Protein AF-A0A259RY71-F1 (afdb_monomer)

Foldseek 3Di:
DEPVLLCQQLDVVHVLPCVVVDVVCLLVSLLCLLQVCVVNPPDDCVSQLVQQVNCVVVVNFDVQQPASPDPPPPHSNRHDPSSSVSSVNSNVCNVVCVVPPVDDD

Secondary structure (DSSP, 8-state):
--HHHHHHHHSTTSTT-GGGT-GGGHHHHHHHHHHHHHHTT--TTHHHHHHHHHHHHHT---GGG--TT-SSS-S-TTS-HHHHHHHHHHHHHHHTTTT-TT---

Sequence (105 aa):
MSYGQWYDAVRNGGKWDYKQQGSQYQEFGNYNYGVTARAVGIPGNIPNRGAGWAQGQAGTSLPQWGNWWDWPSSTSFGDDPADQYWINEGIKDYEDGYYNPRVCK

Mean predicted aligned error: 5.04 Å

Structure (mmCIF, N/CA/C/O backbone):
data_AF-A0A259RY71-F1
#
_entry.id   AF-A0A259RY71-F1
#
loop_
_atom_site.group_PDB
_atom_site.id
_atom_site.type_symbol
_atom_site.label_atom_id
_atom_site.label_alt_id
_atom_site.label_comp_id
_atom_site.label_asym_id
_atom_site.label_entity_id
_atom_site.label_seq_id
_atom_site.pdbx_PDB_ins_code
_atom_site.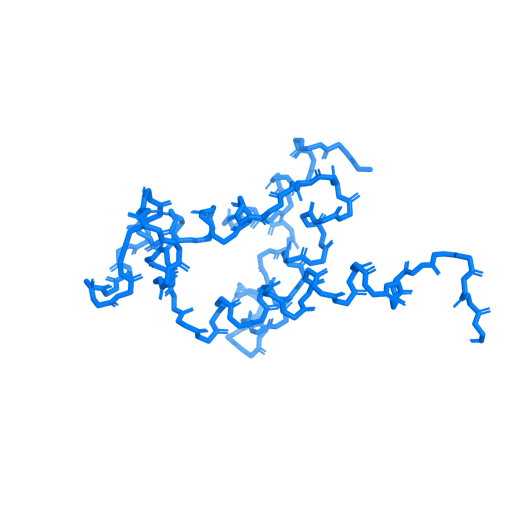Cartn_x
_atom_site.Cartn_y
_atom_site.Cartn_z
_atom_site.occupancy
_atom_site.B_iso_or_equiv
_atom_site.auth_seq_id
_atom_site.auth_comp_id
_atom_site.auth_asym_id
_atom_site.auth_atom_id
_atom_site.pdbx_PDB_model_num
ATOM 1 N N . MET A 1 1 ? -1.288 -4.787 -17.762 1.00 82.56 1 MET A N 1
ATOM 2 C CA . MET A 1 1 ? -2.253 -3.904 -17.072 1.00 82.56 1 MET A CA 1
ATOM 3 C C . MET A 1 1 ? -1.736 -2.479 -17.194 1.00 82.56 1 MET A C 1
ATOM 5 O O . MET A 1 1 ? -0.544 -2.297 -16.989 1.00 82.56 1 MET A O 1
ATOM 9 N N . SER A 1 2 ? -2.561 -1.508 -17.595 1.00 92.81 2 SER A N 1
ATOM 10 C CA . SER A 1 2 ? -2.176 -0.084 -17.589 1.00 92.81 2 SER A CA 1
ATOM 11 C C . SER A 1 2 ? -2.379 0.551 -16.205 1.00 92.81 2 SER A C 1
ATOM 13 O O . SER A 1 2 ? -3.105 -0.004 -15.381 1.00 92.81 2 SER A O 1
ATOM 15 N N . TYR A 1 3 ? -1.802 1.735 -15.967 1.00 91.31 3 TYR A N 1
ATOM 16 C CA . TYR A 1 3 ? -2.023 2.506 -14.732 1.00 91.31 3 TYR A CA 1
ATOM 17 C C . TYR A 1 3 ? -3.508 2.764 -14.440 1.00 91.31 3 TYR A C 1
ATOM 19 O O . TYR A 1 3 ? -3.944 2.575 -13.310 1.00 91.31 3 TYR A O 1
ATOM 27 N N . GLY A 1 4 ? -4.298 3.141 -15.453 1.00 93.25 4 GLY A N 1
ATOM 28 C CA . GLY A 1 4 ? -5.736 3.381 -15.283 1.00 93.25 4 GLY A CA 1
ATOM 29 C C . GLY A 1 4 ? -6.498 2.111 -14.897 1.00 93.25 4 GLY A C 1
ATOM 30 O O . GLY A 1 4 ? -7.251 2.111 -13.933 1.00 93.25 4 GLY A O 1
ATOM 31 N N . GLN A 1 5 ? -6.215 0.994 -15.577 1.00 93.81 5 GLN A N 1
ATOM 32 C CA . GLN A 1 5 ? -6.822 -0.305 -15.253 1.00 93.81 5 GLN A CA 1
ATOM 33 C C . GLN A 1 5 ? -6.442 -0.803 -13.856 1.00 93.81 5 GLN A C 1
ATOM 35 O O . GLN A 1 5 ? -7.233 -1.492 -13.214 1.00 93.81 5 GLN A O 1
ATOM 40 N N . TRP A 1 6 ? -5.221 -0.502 -13.414 1.00 95.62 6 TRP A N 1
ATOM 41 C CA . TRP A 1 6 ? -4.764 -0.811 -12.067 1.00 95.62 6 TRP A CA 1
ATOM 42 C C . TRP A 1 6 ? -5.488 0.043 -11.031 1.00 95.62 6 TRP A C 1
ATOM 44 O O . TRP A 1 6 ? -6.050 -0.510 -10.091 1.00 95.62 6 TRP A O 1
ATOM 54 N N . TYR A 1 7 ? -5.563 1.359 -11.244 1.00 94.19 7 TYR A N 1
ATOM 55 C CA . TYR A 1 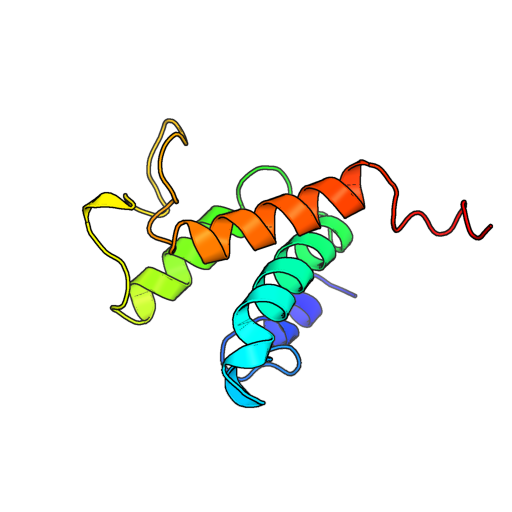7 ? -6.274 2.271 -10.351 1.00 94.19 7 TYR A CA 1
ATOM 56 C C . TYR A 1 7 ? -7.753 1.889 -10.202 1.00 94.19 7 TYR A C 1
ATOM 58 O O . TYR A 1 7 ? -8.251 1.769 -9.084 1.00 94.19 7 TYR A O 1
ATOM 66 N N . ASP A 1 8 ? -8.434 1.601 -11.315 1.00 95.75 8 ASP A N 1
ATOM 67 C CA . ASP A 1 8 ? -9.824 1.132 -11.310 1.00 95.75 8 ASP A CA 1
ATOM 68 C C . ASP A 1 8 ? -10.007 -0.189 -10.554 1.00 95.75 8 ASP A C 1
ATOM 70 O O . ASP A 1 8 ? -11.089 -0.462 -10.031 1.00 95.75 8 ASP A O 1
ATOM 74 N N . ALA A 1 9 ? -8.963 -1.018 -10.493 1.00 95.56 9 ALA A N 1
ATOM 75 C CA . ALA A 1 9 ? -8.996 -2.262 -9.747 1.00 95.56 9 ALA A CA 1
ATOM 76 C C . ALA A 1 9 ? -8.844 -2.043 -8.236 1.00 95.56 9 ALA A C 1
ATOM 78 O O . ALA A 1 9 ? -9.581 -2.676 -7.485 1.00 95.56 9 ALA A O 1
ATOM 79 N N . VAL A 1 10 ? -7.915 -1.181 -7.807 1.00 94.31 10 VAL A N 1
ATOM 80 C CA . VAL A 1 10 ? -7.521 -1.017 -6.391 1.00 94.31 10 VAL A CA 1
ATOM 81 C C . VAL A 1 10 ? -8.298 0.052 -5.624 1.00 94.31 10 VAL A C 1
ATOM 83 O O . VAL A 1 10 ? -8.260 0.058 -4.398 1.00 94.31 10 VAL A O 1
ATOM 86 N N . ARG A 1 11 ? -8.972 0.983 -6.310 1.00 91.81 11 ARG A N 1
ATOM 87 C CA . ARG A 1 11 ? -9.766 2.026 -5.643 1.00 91.81 11 ARG A CA 1
ATOM 88 C C . ARG A 1 11 ? -10.923 1.425 -4.838 1.00 91.81 11 ARG A C 1
ATOM 90 O O . ARG A 1 11 ? -11.371 0.319 -5.126 1.00 91.81 11 ARG A O 1
ATOM 97 N N . ASN A 1 12 ? -11.476 2.202 -3.905 1.00 89.38 12 ASN A N 1
ATOM 98 C CA . ASN A 1 12 ? -12.700 1.842 -3.179 1.00 89.38 12 ASN A CA 1
ATOM 99 C C . ASN A 1 12 ? -13.821 1.419 -4.155 1.00 89.38 12 ASN A C 1
ATOM 101 O O . ASN A 1 12 ? -14.075 2.103 -5.159 1.00 89.38 12 ASN A O 1
ATOM 105 N N . GLY A 1 13 ? -14.446 0.269 -3.888 1.00 88.75 13 GLY A N 1
ATOM 106 C CA . GLY A 1 13 ? -15.446 -0.368 -4.750 1.00 88.75 13 GLY A CA 1
ATOM 107 C C . GLY A 1 13 ? -14.898 -0.959 -6.056 1.00 88.75 13 GLY A C 1
ATOM 108 O O . GLY A 1 13 ? -15.674 -1.358 -6.925 1.00 88.75 13 GLY A O 1
ATOM 109 N N . GLY A 1 14 ? -13.578 -0.980 -6.237 1.00 93.12 14 GLY A N 1
ATOM 110 C CA . GLY A 1 14 ? -12.902 -1.657 -7.336 1.00 93.12 14 GLY A CA 1
ATOM 111 C C . GLY A 1 14 ? -12.911 -3.176 -7.158 1.00 93.12 14 GLY A C 1
ATOM 112 O O . GLY A 1 14 ? -13.194 -3.709 -6.087 1.00 93.12 14 GLY A O 1
ATOM 113 N N . LYS A 1 15 ? -12.568 -3.913 -8.219 1.00 94.94 15 LYS A N 1
ATOM 114 C CA . LYS A 1 15 ? -12.585 -5.390 -8.190 1.00 94.94 15 LYS A CA 1
ATOM 115 C C . LYS A 1 15 ? -11.590 -6.017 -7.200 1.00 94.94 15 LYS A C 1
ATOM 117 O O . LYS A 1 15 ? -11.706 -7.204 -6.912 1.00 94.94 15 LYS A O 1
ATOM 122 N N . TRP A 1 16 ? -10.596 -5.256 -6.740 1.00 94.06 16 TRP A N 1
ATOM 123 C CA . TRP A 1 16 ? -9.607 -5.658 -5.736 1.00 94.06 16 TRP A CA 1
ATOM 124 C C . TRP A 1 16 ? -9.812 -4.939 -4.397 1.00 94.06 16 TRP A C 1
ATOM 126 O O . TRP A 1 16 ? -8.916 -4.933 -3.558 1.00 94.06 16 TRP A O 1
ATOM 136 N N . ASP A 1 17 ? -10.995 -4.368 -4.167 1.00 92.00 17 ASP A N 1
ATOM 137 C CA . ASP A 1 17 ? -11.416 -3.934 -2.838 1.00 92.00 17 ASP A CA 1
ATOM 138 C C . ASP A 1 17 ? -11.843 -5.157 -2.006 1.00 92.00 17 ASP A C 1
ATOM 140 O O . ASP A 1 17 ? -13.022 -5.488 -1.858 1.00 92.00 17 ASP A O 1
ATOM 144 N N . TYR A 1 18 ? -10.852 -5.899 -1.510 1.00 92.06 18 TYR A N 1
ATOM 145 C CA . TYR A 1 18 ? -11.088 -7.144 -0.778 1.00 92.06 18 TYR A CA 1
ATOM 146 C C . TYR A 1 18 ? -11.758 -6.924 0.582 1.00 92.06 18 TYR A C 1
ATOM 148 O O . TYR A 1 18 ? -12.431 -7.831 1.070 1.00 92.06 18 TYR A O 1
ATOM 156 N N . LYS A 1 19 ? -11.652 -5.720 1.168 1.00 86.00 19 LYS A N 1
ATOM 157 C CA . LYS A 1 19 ? -12.324 -5.373 2.432 1.00 86.00 19 LYS A CA 1
ATOM 158 C C . LYS A 1 19 ? -13.854 -5.500 2.307 1.00 86.00 19 LYS A C 1
ATOM 160 O O . LYS A 1 19 ? -14.509 -5.844 3.286 1.00 86.00 19 LYS A O 1
ATOM 165 N N . GLN A 1 20 ? -14.415 -5.339 1.102 1.00 87.50 20 GLN A N 1
ATOM 166 C CA . GLN A 1 20 ? -15.846 -5.566 0.820 1.00 87.50 20 GLN A CA 1
ATOM 167 C C . GLN A 1 20 ? -16.260 -7.042 0.891 1.00 87.50 20 GLN A C 1
ATOM 169 O O . GLN A 1 20 ? -17.433 -7.351 1.082 1.00 87.50 20 GLN A O 1
ATOM 174 N N . GLN A 1 21 ? -15.314 -7.967 0.721 1.00 89.88 21 GLN A N 1
ATOM 175 C CA . GLN A 1 21 ? -15.562 -9.410 0.815 1.00 89.88 21 GLN A CA 1
ATOM 176 C C . GLN A 1 21 ? -15.490 -9.900 2.269 1.00 89.88 21 GLN A C 1
ATOM 178 O O . GLN A 1 21 ? -16.016 -10.963 2.596 1.00 89.88 21 GLN A O 1
ATOM 183 N N . GLY A 1 22 ? -14.847 -9.124 3.144 1.00 89.69 22 GLY A N 1
ATOM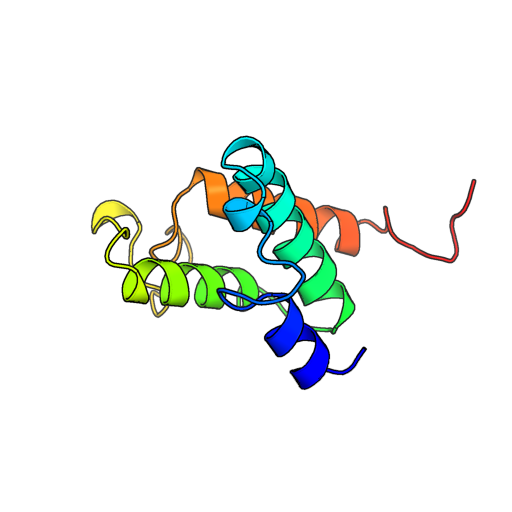 184 C CA . GLY A 1 22 ? -14.741 -9.380 4.573 1.00 89.69 22 GLY A CA 1
ATOM 185 C C . GLY A 1 22 ? -13.519 -8.697 5.185 1.00 89.69 22 GLY A C 1
ATOM 186 O O . GLY A 1 22 ? -12.475 -8.569 4.541 1.00 89.69 22 GLY A O 1
ATOM 187 N N . SER A 1 23 ? -13.630 -8.281 6.449 1.00 90.50 23 SER A N 1
ATOM 188 C CA . SER A 1 23 ? -12.541 -7.604 7.168 1.00 90.50 23 SER A CA 1
ATOM 189 C C . SER A 1 23 ? -11.289 -8.472 7.313 1.00 90.50 23 SER A C 1
ATOM 191 O O . SER A 1 23 ? -10.185 -7.942 7.366 1.00 90.50 23 SER A O 1
ATOM 193 N N . GLN A 1 24 ? -11.430 -9.801 7.278 1.00 93.31 24 GLN A N 1
ATOM 194 C CA . GLN A 1 24 ? -10.311 -10.745 7.286 1.00 93.31 24 GLN A CA 1
ATOM 195 C C . GLN A 1 24 ? -9.368 -10.607 6.078 1.00 93.31 24 GLN A C 1
ATOM 197 O O . GLN A 1 24 ? -8.257 -11.123 6.115 1.00 93.31 24 GLN A O 1
ATOM 202 N N . TYR A 1 25 ? -9.790 -9.927 5.006 1.00 94.25 25 TYR A N 1
ATOM 203 C CA . TYR A 1 25 ? -8.968 -9.705 3.814 1.00 94.25 25 TYR A CA 1
ATOM 204 C C . TYR A 1 25 ? -8.274 -8.341 3.789 1.00 94.25 25 TYR A C 1
ATOM 206 O O . TYR A 1 25 ? -7.662 -7.994 2.781 1.00 94.25 25 TYR A O 1
ATOM 214 N N . GLN A 1 26 ? -8.356 -7.560 4.869 1.00 93.25 26 GLN A N 1
ATOM 215 C CA . GLN A 1 26 ? -7.703 -6.255 4.971 1.00 93.25 26 GLN A CA 1
ATOM 216 C C . GLN A 1 26 ? -6.195 -6.348 4.718 1.00 93.25 26 GLN A C 1
ATOM 218 O O . GLN A 1 26 ? -5.684 -5.674 3.826 1.00 93.25 26 GLN A O 1
ATOM 223 N N . GLU A 1 27 ? -5.514 -7.238 5.437 1.00 95.69 27 GLU A N 1
ATOM 224 C CA . GLU A 1 27 ? -4.067 -7.449 5.325 1.00 95.69 27 GLU A CA 1
ATOM 225 C C . GLU A 1 27 ? -3.670 -7.873 3.908 1.00 95.69 27 GLU A C 1
ATOM 227 O O . GLU A 1 27 ? -2.806 -7.262 3.279 1.00 95.69 27 GLU A O 1
ATOM 232 N N . PHE A 1 28 ? -4.384 -8.859 3.357 1.00 96.06 28 PHE A N 1
ATOM 233 C CA . PHE A 1 28 ? -4.182 -9.319 1.987 1.00 96.06 28 PHE A CA 1
ATOM 234 C C . PHE A 1 28 ? -4.413 -8.207 0.954 1.00 96.06 28 PHE A C 1
ATOM 236 O O . PHE A 1 28 ? -3.664 -8.101 -0.014 1.00 96.06 28 PHE A O 1
ATOM 243 N N . GLY A 1 29 ? -5.432 -7.368 1.142 1.00 96.06 29 GLY A N 1
ATOM 244 C CA . GLY A 1 29 ? -5.723 -6.262 0.236 1.00 96.06 29 GLY A CA 1
ATOM 245 C C . GLY A 1 29 ? -4.609 -5.220 0.209 1.00 96.06 29 GLY A C 1
ATOM 246 O O . GLY A 1 29 ? -4.180 -4.819 -0.874 1.00 96.06 29 GLY A O 1
ATOM 247 N N . ASN A 1 30 ? -4.089 -4.856 1.382 1.00 96.88 30 ASN A N 1
ATOM 248 C CA . ASN A 1 30 ? -2.954 -3.944 1.523 1.00 96.88 30 ASN A CA 1
ATOM 249 C C . ASN A 1 30 ? -1.678 -4.531 0.904 1.00 96.88 30 ASN A C 1
ATOM 251 O O . ASN A 1 30 ? -0.999 -3.866 0.119 1.00 96.88 30 ASN A O 1
ATOM 255 N N . TYR A 1 31 ? -1.413 -5.812 1.159 1.00 97.00 31 TYR A N 1
ATOM 256 C CA . TYR A 1 31 ? -0.318 -6.546 0.533 1.00 97.00 31 TYR A CA 1
ATOM 257 C C . TYR A 1 31 ? -0.427 -6.560 -1.000 1.00 97.00 31 TYR A C 1
ATOM 259 O O . TYR A 1 31 ? 0.497 -6.152 -1.708 1.00 97.00 31 TYR A O 1
ATOM 267 N N . ASN A 1 32 ? -1.586 -6.954 -1.539 1.00 96.44 32 ASN A N 1
ATOM 268 C CA . ASN A 1 32 ? -1.836 -6.986 -2.979 1.00 96.44 32 ASN A CA 1
ATOM 269 C C . ASN A 1 32 ? -1.701 -5.593 -3.614 1.00 96.44 32 ASN A C 1
ATOM 271 O O . ASN A 1 32 ? -1.176 -5.467 -4.723 1.00 96.44 32 ASN A O 1
ATOM 275 N N . TYR A 1 33 ? -2.157 -4.541 -2.931 1.00 96.88 33 TYR A N 1
ATOM 276 C CA . TYR A 1 33 ? -1.967 -3.163 -3.379 1.00 96.88 33 TYR A CA 1
ATOM 277 C C . TYR A 1 33 ? -0.476 -2.824 -3.529 1.00 96.88 33 TYR A C 1
ATOM 279 O O . TYR A 1 33 ? -0.083 -2.338 -4.589 1.00 96.88 33 TYR A O 1
ATOM 287 N N . GLY A 1 34 ? 0.361 -3.170 -2.544 1.00 96.25 34 GLY A N 1
ATOM 288 C CA . GLY A 1 34 ? 1.817 -2.991 -2.607 1.00 96.25 34 GLY A CA 1
ATOM 289 C C . GLY A 1 34 ? 2.476 -3.733 -3.776 1.00 96.25 34 GLY A C 1
ATOM 290 O O . GLY A 1 34 ? 3.139 -3.107 -4.611 1.00 96.25 34 GLY A O 1
ATOM 291 N N . VAL A 1 35 ? 2.230 -5.045 -3.895 1.00 95.75 35 VAL A N 1
ATOM 292 C CA . VAL A 1 35 ? 2.781 -5.883 -4.983 1.00 95.75 35 VAL A CA 1
ATOM 293 C C . VAL A 1 35 ? 2.391 -5.320 -6.349 1.00 95.75 35 VAL A C 1
ATOM 295 O O . VAL A 1 35 ? 3.227 -5.126 -7.235 1.00 95.75 35 VAL A O 1
ATOM 298 N N . THR A 1 36 ? 1.099 -5.050 -6.544 1.00 96.06 36 THR A N 1
ATOM 299 C CA . THR A 1 36 ? 0.579 -4.651 -7.856 1.00 96.06 36 THR A CA 1
ATOM 300 C C . THR A 1 36 ? 0.963 -3.222 -8.225 1.00 96.06 36 THR A C 1
ATOM 302 O O . THR A 1 36 ? 1.217 -2.973 -9.403 1.00 96.06 36 THR A O 1
ATOM 305 N N . ALA A 1 37 ? 1.081 -2.309 -7.251 1.00 96.06 37 ALA A N 1
ATOM 306 C CA . ALA A 1 37 ? 1.615 -0.966 -7.469 1.00 96.06 37 ALA A CA 1
ATOM 307 C C . ALA A 1 37 ? 3.028 -1.032 -8.058 1.00 96.06 37 ALA A C 1
ATOM 309 O O . ALA A 1 37 ? 3.333 -0.368 -9.055 1.00 96.06 37 ALA A O 1
ATOM 310 N N . ARG A 1 38 ? 3.881 -1.888 -7.482 1.00 94.12 38 ARG A N 1
ATOM 311 C CA . ARG A 1 38 ? 5.243 -2.086 -7.974 1.00 94.12 38 ARG A CA 1
ATOM 312 C C . ARG A 1 38 ? 5.263 -2.779 -9.336 1.00 94.12 38 ARG A C 1
ATOM 314 O O . ARG A 1 38 ? 6.022 -2.361 -10.210 1.00 94.12 38 ARG A O 1
ATOM 321 N N . ALA A 1 39 ? 4.364 -3.739 -9.559 1.00 93.00 39 ALA A N 1
ATOM 322 C CA . ALA A 1 39 ? 4.199 -4.428 -10.839 1.00 93.00 39 ALA A CA 1
ATOM 323 C C . ALA A 1 39 ? 3.808 -3.505 -12.002 1.00 93.00 39 ALA A C 1
ATOM 325 O O . ALA A 1 39 ? 4.245 -3.727 -13.132 1.00 93.00 39 ALA A O 1
ATOM 326 N N . VAL A 1 40 ? 3.019 -2.455 -11.748 1.00 94.38 40 VAL A N 1
ATOM 327 C CA . VAL A 1 40 ? 2.705 -1.436 -12.767 1.00 94.38 40 VAL A CA 1
ATOM 328 C C . VAL A 1 40 ? 3.739 -0.309 -12.846 1.00 94.38 40 VAL A C 1
ATOM 330 O O . VAL A 1 40 ? 3.612 0.570 -13.694 1.00 94.38 40 VAL A O 1
ATOM 333 N N . GLY A 1 41 ? 4.792 -0.366 -12.025 1.00 93.62 41 GLY A N 1
ATOM 334 C CA . GLY A 1 41 ? 5.946 0.525 -12.100 1.00 93.62 41 GLY A CA 1
ATOM 335 C C . GLY A 1 41 ? 5.883 1.755 -11.196 1.00 93.62 41 GLY A C 1
ATOM 336 O O . GLY A 1 41 ? 6.687 2.665 -11.394 1.00 93.62 41 GLY A O 1
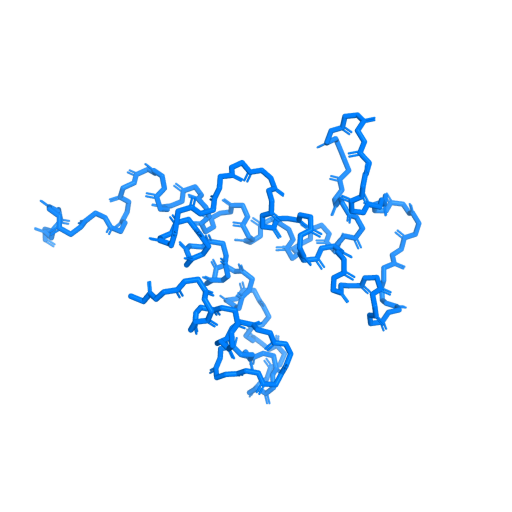ATOM 337 N N . ILE A 1 42 ? 4.984 1.801 -10.205 1.00 94.56 42 ILE A N 1
ATOM 338 C CA . ILE A 1 42 ? 4.929 2.911 -9.243 1.00 94.56 42 ILE A CA 1
ATOM 339 C C . ILE A 1 42 ? 6.196 2.885 -8.367 1.00 94.56 42 ILE A C 1
ATOM 341 O O . ILE A 1 42 ? 6.471 1.864 -7.730 1.00 94.56 42 ILE A O 1
ATOM 345 N N . PRO A 1 43 ? 6.988 3.972 -8.323 1.00 92.31 43 PRO A N 1
ATOM 346 C CA . PRO A 1 43 ? 8.237 4.003 -7.572 1.00 92.31 43 PRO A CA 1
ATOM 347 C C . PRO A 1 43 ? 8.067 4.458 -6.114 1.00 92.31 43 PRO A C 1
ATOM 349 O O . PRO A 1 43 ? 7.181 5.245 -5.775 1.00 92.31 43 PRO A O 1
ATOM 352 N N . GLY A 1 44 ? 9.022 4.046 -5.276 1.00 89.06 44 GLY A N 1
ATOM 353 C CA . GLY A 1 44 ? 9.252 4.606 -3.944 1.00 89.06 44 GLY A CA 1
ATOM 354 C C . GLY A 1 44 ? 8.049 4.504 -3.005 1.00 89.06 44 GLY A C 1
ATOM 355 O O . GLY A 1 44 ? 7.340 3.507 -2.981 1.00 89.06 44 GLY A O 1
ATOM 356 N N . ASN A 1 45 ? 7.821 5.564 -2.226 1.00 91.06 45 ASN A N 1
ATOM 357 C CA . ASN A 1 45 ? 6.747 5.646 -1.231 1.00 91.06 45 ASN A CA 1
ATOM 358 C C . ASN A 1 45 ? 5.402 6.142 -1.796 1.00 91.06 45 ASN A C 1
ATOM 360 O O . ASN A 1 45 ? 4.478 6.389 -1.024 1.00 91.06 45 ASN A O 1
ATOM 364 N N . ILE A 1 46 ? 5.266 6.291 -3.119 1.00 93.19 46 ILE A N 1
ATOM 365 C CA . ILE A 1 46 ? 4.011 6.730 -3.749 1.00 93.19 46 ILE A CA 1
ATOM 366 C C . ILE A 1 46 ? 2.823 5.818 -3.385 1.00 93.19 46 ILE A C 1
ATOM 368 O O . ILE A 1 46 ? 1.763 6.372 -3.087 1.00 93.19 46 ILE A O 1
ATOM 372 N N . PRO A 1 47 ? 2.952 4.472 -3.325 1.00 94.75 47 PRO A N 1
ATOM 373 C CA . PRO A 1 47 ? 1.841 3.615 -2.912 1.00 94.75 47 PRO A CA 1
ATOM 374 C C . PRO A 1 47 ? 1.364 3.948 -1.493 1.00 94.75 47 PRO A C 1
ATOM 376 O O . PRO A 1 47 ? 0.168 4.158 -1.293 1.00 94.75 47 PRO A O 1
ATOM 379 N N . ASN A 1 48 ? 2.300 4.106 -0.550 1.00 94.75 48 ASN A N 1
ATOM 380 C CA . ASN A 1 48 ? 2.013 4.450 0.846 1.00 94.75 48 ASN A CA 1
ATOM 381 C C . ASN A 1 48 ? 1.325 5.815 0.982 1.00 94.75 48 ASN A C 1
ATOM 383 O O . ASN A 1 48 ? 0.364 5.957 1.733 1.00 94.75 48 ASN A O 1
ATOM 387 N N . ARG A 1 49 ? 1.765 6.818 0.211 1.00 93.94 49 ARG A N 1
ATOM 388 C CA . ARG A 1 49 ? 1.098 8.130 0.169 1.00 93.94 49 ARG A CA 1
ATOM 389 C C . ARG A 1 49 ? -0.321 8.026 -0.394 1.00 93.94 49 ARG A C 1
ATOM 391 O O . ARG A 1 49 ? -1.224 8.681 0.112 1.00 93.94 49 ARG A O 1
ATOM 398 N N . GLY A 1 50 ? -0.532 7.192 -1.413 1.00 93.38 50 GLY A N 1
ATOM 399 C CA . GLY A 1 50 ? -1.864 6.926 -1.962 1.00 93.38 50 GLY A CA 1
ATOM 400 C C . GLY A 1 50 ? -2.811 6.292 -0.938 1.00 93.38 50 GLY A C 1
ATOM 401 O O . GLY A 1 50 ? -3.951 6.738 -0.813 1.00 93.38 50 GLY A O 1
ATOM 402 N N . ALA A 1 51 ? -2.324 5.310 -0.172 1.00 93.62 51 ALA A N 1
ATOM 403 C CA . ALA A 1 51 ? -3.088 4.669 0.899 1.00 93.62 51 ALA A CA 1
ATOM 404 C C . ALA A 1 51 ? -3.434 5.660 2.019 1.00 93.62 51 ALA A C 1
ATOM 406 O O . ALA A 1 51 ? -4.602 5.815 2.367 1.00 93.62 51 ALA A O 1
ATOM 407 N N . GLY A 1 52 ? -2.452 6.437 2.482 1.00 93.31 52 GLY A N 1
ATOM 408 C CA . GLY A 1 52 ? -2.672 7.480 3.481 1.00 93.31 52 GLY A CA 1
ATOM 409 C C . GLY A 1 52 ? -3.639 8.579 3.030 1.00 93.31 52 GLY A C 1
ATOM 410 O O . GLY A 1 52 ? -4.475 9.038 3.809 1.00 93.31 52 GLY A O 1
ATOM 411 N N . TRP A 1 53 ? -3.604 8.972 1.750 1.00 93.25 53 TRP A N 1
ATOM 412 C CA . TRP A 1 53 ? -4.602 9.886 1.187 1.00 93.25 53 TRP A CA 1
ATOM 413 C C . TRP A 1 53 ? -6.006 9.276 1.241 1.00 93.25 53 TRP A C 1
ATOM 415 O O . TRP A 1 53 ? -6.937 9.948 1.685 1.00 93.25 53 TRP A O 1
ATOM 425 N N . ALA A 1 54 ? -6.161 8.009 0.848 1.00 91.69 54 ALA A N 1
ATOM 426 C CA . ALA A 1 54 ? -7.444 7.311 0.885 1.00 91.69 54 ALA A CA 1
ATOM 427 C C . ALA A 1 54 ? -7.985 7.151 2.320 1.00 91.69 54 ALA A C 1
ATOM 429 O O . ALA A 1 54 ? -9.159 7.435 2.558 1.00 91.69 54 ALA A O 1
ATOM 430 N N . GLN A 1 55 ? -7.129 6.787 3.280 1.00 91.50 55 GLN A N 1
ATOM 431 C CA . GLN A 1 55 ? -7.447 6.720 4.713 1.00 91.50 55 GLN A CA 1
ATOM 432 C C . GLN A 1 55 ? -7.911 8.088 5.247 1.00 91.50 55 GLN A C 1
ATOM 434 O O . GLN A 1 55 ? -8.901 8.197 5.973 1.00 91.50 55 GLN A O 1
ATOM 439 N N . GLY A 1 56 ? -7.233 9.163 4.832 1.00 90.88 56 GLY A N 1
ATOM 440 C CA . GLY A 1 56 ? -7.628 10.535 5.141 1.00 90.88 56 GLY A CA 1
ATOM 441 C C . GLY A 1 56 ? -8.996 10.909 4.560 1.00 90.88 56 GLY A C 1
ATO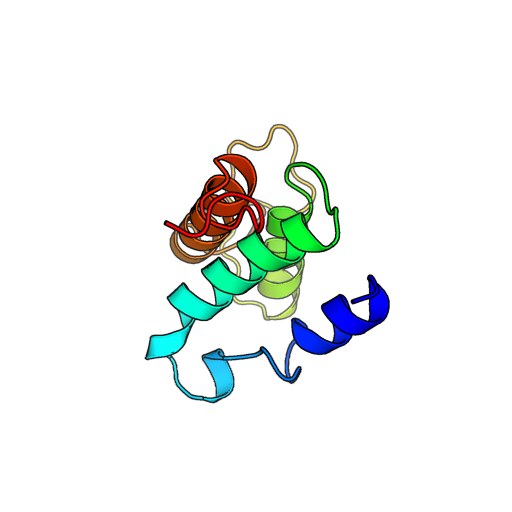M 442 O O . GLY A 1 56 ? -9.814 11.494 5.265 1.00 90.88 56 GLY A O 1
ATOM 443 N N . GLN A 1 57 ? -9.285 10.532 3.307 1.00 90.75 57 GLN A N 1
ATOM 444 C CA . GLN A 1 57 ? -10.607 10.743 2.694 1.00 90.75 57 GLN A CA 1
ATOM 445 C C . GLN A 1 57 ? -11.717 9.958 3.409 1.00 90.75 57 GLN A C 1
ATOM 447 O O . GLN A 1 57 ? -12.843 10.442 3.503 1.00 90.75 57 GLN A O 1
ATOM 452 N N . ALA A 1 58 ? -11.407 8.769 3.931 1.00 88.44 58 ALA A N 1
ATOM 453 C CA . ALA A 1 58 ? -12.339 7.960 4.713 1.00 88.44 58 ALA A CA 1
ATOM 454 C C . ALA A 1 58 ? -12.586 8.506 6.134 1.00 88.44 58 ALA A C 1
ATOM 456 O O . ALA A 1 58 ? -13.515 8.057 6.804 1.00 88.44 58 ALA A O 1
ATOM 457 N N . GLY A 1 59 ? -11.779 9.466 6.604 1.00 90.94 59 GLY A N 1
ATOM 458 C CA . GLY A 1 59 ? -11.897 10.039 7.947 1.00 90.94 59 GLY A CA 1
ATOM 459 C C . GLY A 1 59 ? -11.443 9.099 9.068 1.00 90.94 59 GLY A C 1
ATOM 460 O O . GLY A 1 59 ? -11.785 9.325 10.226 1.00 90.94 59 GLY A O 1
ATOM 461 N N . THR A 1 60 ? -10.688 8.048 8.738 1.00 90.00 60 THR A N 1
ATOM 462 C CA . THR A 1 60 ? -10.199 7.030 9.686 1.00 90.00 60 THR A CA 1
ATOM 463 C C . THR A 1 60 ? -8.737 7.227 10.081 1.00 90.00 60 THR A C 1
ATOM 465 O O . THR A 1 60 ? -8.212 6.474 10.896 1.00 90.00 60 THR A O 1
ATOM 468 N N . SER A 1 61 ? -8.070 8.237 9.519 1.00 90.19 61 SER A N 1
ATOM 469 C CA . SER A 1 61 ? -6.691 8.586 9.858 1.00 90.19 61 SER A CA 1
ATOM 470 C C . SER A 1 61 ? -6.579 9.199 11.259 1.00 90.19 61 SER A C 1
ATOM 472 O O . SER A 1 61 ? -7.397 10.035 11.649 1.00 90.19 61 SER A O 1
ATOM 474 N N . LEU A 1 62 ? -5.537 8.822 12.007 1.00 87.88 62 LEU A N 1
ATOM 475 C CA . LEU A 1 62 ? -5.197 9.430 13.293 1.00 87.88 62 LEU A CA 1
ATOM 476 C C . LEU A 1 62 ? -4.069 10.462 13.139 1.00 87.88 62 LEU A C 1
ATOM 478 O O . LEU A 1 62 ? -3.094 10.187 12.442 1.00 87.88 62 LEU A O 1
ATOM 482 N N . PRO A 1 63 ? -4.098 11.601 13.863 1.00 86.50 63 PRO A N 1
ATOM 483 C CA . PRO A 1 63 ? -3.051 12.625 13.762 1.00 86.50 63 PRO A CA 1
ATOM 484 C C . PRO A 1 63 ? -1.623 12.108 14.006 1.00 86.50 63 PRO A C 1
ATOM 486 O O . PRO A 1 63 ? -0.674 12.597 13.399 1.00 86.50 63 PRO A O 1
ATOM 489 N N . GLN A 1 64 ? -1.456 11.098 14.869 1.00 86.94 64 GLN A N 1
ATOM 490 C CA . GLN A 1 64 ? -0.152 10.485 15.165 1.00 86.94 64 GLN A CA 1
ATOM 491 C C . GLN A 1 64 ? 0.459 9.699 13.992 1.00 86.94 64 GLN A C 1
ATOM 493 O O . GLN A 1 64 ? 1.642 9.372 14.028 1.00 86.94 64 GLN A O 1
ATOM 498 N N . TRP A 1 65 ? -0.336 9.379 12.971 1.00 90.12 65 TRP A N 1
ATOM 499 C CA . TRP A 1 65 ? 0.094 8.668 11.766 1.00 90.12 65 TRP A CA 1
ATOM 500 C C . TRP A 1 65 ? 0.681 9.613 10.709 1.00 90.12 65 TRP A C 1
ATOM 502 O O . TRP A 1 65 ? 1.237 9.163 9.706 1.00 90.12 65 TRP A O 1
ATOM 512 N N . GLY A 1 66 ? 0.617 10.925 10.953 1.00 88.31 66 GLY A N 1
ATOM 513 C CA . GLY A 1 66 ? 1.075 11.957 10.030 1.00 88.31 66 GLY A CA 1
ATOM 514 C C . GLY A 1 66 ? 0.095 12.184 8.882 1.00 88.31 66 GLY A C 1
ATOM 515 O O . GLY A 1 66 ? -1.084 11.853 8.967 1.00 88.31 66 GLY A O 1
ATOM 516 N N . ASN A 1 67 ? 0.592 12.759 7.793 1.00 88.94 67 ASN A N 1
ATOM 517 C CA . ASN A 1 67 ? -0.173 13.051 6.588 1.00 88.94 67 ASN A CA 1
ATOM 518 C C . ASN A 1 67 ? 0.508 12.475 5.351 1.00 88.94 67 ASN A C 1
ATOM 520 O O . ASN A 1 67 ? 1.731 12.318 5.290 1.00 88.94 67 ASN A O 1
ATOM 524 N N . TRP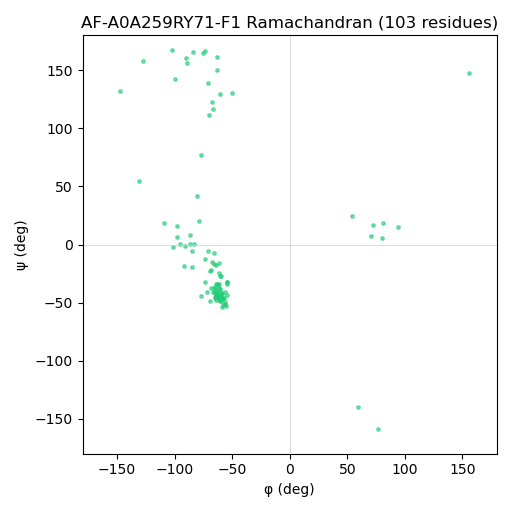 A 1 68 ? -0.274 12.265 4.296 1.00 88.81 68 TRP A N 1
ATOM 525 C CA . TRP A 1 68 ? 0.244 11.697 3.053 1.00 88.81 68 TRP A CA 1
ATOM 526 C C . TRP A 1 68 ? 1.247 12.601 2.327 1.00 88.81 68 TRP A C 1
ATOM 528 O O . TRP A 1 68 ? 2.001 12.116 1.483 1.00 88.81 68 TRP A O 1
ATOM 538 N N . TRP A 1 69 ? 1.299 13.894 2.658 1.00 87.00 69 TRP A N 1
ATOM 539 C CA . TRP A 1 69 ? 2.259 14.871 2.129 1.00 87.00 69 TRP A CA 1
ATOM 540 C C . TRP A 1 69 ? 3.494 15.081 3.021 1.00 87.00 69 TRP A C 1
ATOM 542 O O . TRP A 1 69 ? 4.371 15.854 2.643 1.00 87.00 69 TRP A O 1
ATOM 552 N N . ASP A 1 70 ? 3.617 14.398 4.165 1.00 84.69 70 ASP A N 1
ATOM 553 C CA . ASP A 1 70 ? 4.724 14.637 5.101 1.00 84.69 70 ASP A CA 1
ATOM 554 C C . ASP A 1 70 ? 6.109 14.304 4.499 1.00 84.69 70 ASP A C 1
ATOM 556 O O . ASP A 1 70 ? 6.266 13.425 3.631 1.00 84.69 70 ASP A O 1
ATOM 560 N N . TRP A 1 71 ? 7.126 15.035 4.976 1.00 73.88 71 TRP A N 1
ATOM 561 C CA . TRP A 1 71 ? 8.549 14.854 4.672 1.00 73.88 71 TRP A CA 1
ATOM 562 C C . TRP A 1 71 ? 9.425 15.242 5.885 1.00 73.88 71 TRP A C 1
ATOM 564 O O . TRP A 1 71 ? 9.239 16.345 6.403 1.00 73.88 71 TRP A O 1
ATOM 574 N N . PRO A 1 72 ? 10.419 14.426 6.308 1.00 65.62 72 PRO A N 1
ATOM 575 C CA . PRO A 1 72 ? 10.791 13.100 5.793 1.00 65.62 72 PRO A CA 1
ATOM 576 C C . PRO A 1 72 ? 9.819 11.979 6.219 1.00 65.62 72 PRO A C 1
ATOM 578 O O . PRO A 1 72 ? 9.001 12.148 7.116 1.00 65.62 72 PRO A O 1
ATOM 581 N N . SER A 1 73 ? 9.903 10.822 5.552 1.00 63.28 73 SER A N 1
ATOM 582 C CA . SER A 1 73 ? 8.923 9.721 5.606 1.00 63.28 73 SER A CA 1
ATOM 583 C C . SER A 1 73 ? 9.027 8.786 6.819 1.00 63.28 73 SER A C 1
ATOM 585 O O . SER A 1 73 ? 8.960 7.568 6.663 1.00 63.28 73 SER A O 1
ATOM 587 N N . SER A 1 74 ? 9.246 9.314 8.019 1.00 64.94 74 SER A N 1
ATOM 588 C CA . SER A 1 74 ? 9.271 8.488 9.238 1.00 64.94 74 SER A CA 1
ATOM 589 C C . SER A 1 74 ? 7.875 8.209 9.810 1.00 64.94 74 SER A C 1
ATOM 591 O O . SER A 1 74 ? 7.762 7.576 10.854 1.00 64.94 74 SER A O 1
ATOM 593 N N . THR A 1 75 ? 6.824 8.720 9.167 1.00 75.44 75 THR A N 1
ATOM 594 C CA . THR A 1 75 ? 5.422 8.550 9.562 1.00 75.44 75 THR A CA 1
ATOM 595 C C . THR A 1 75 ? 4.739 7.510 8.686 1.00 75.44 75 THR A C 1
ATOM 597 O O . THR A 1 75 ? 5.241 7.171 7.612 1.00 75.44 75 THR A O 1
ATOM 600 N N . SER A 1 76 ? 3.552 7.061 9.098 1.00 83.44 76 SER A N 1
ATOM 601 C CA . SER A 1 76 ? 2.730 6.183 8.273 1.00 83.44 76 SER A CA 1
ATOM 602 C C . SER A 1 76 ? 1.954 6.902 7.170 1.00 83.44 76 SER A C 1
ATOM 604 O O . SER A 1 76 ? 1.022 6.341 6.609 1.00 83.44 76 SER A O 1
ATOM 606 N N . PHE A 1 77 ? 2.364 8.113 6.777 1.00 89.38 77 PHE A N 1
ATOM 607 C CA . PHE A 1 77 ? 1.709 8.912 5.733 1.00 89.38 77 PHE A CA 1
ATOM 608 C C . PHE A 1 77 ? 0.207 9.138 5.978 1.00 89.38 77 PHE A C 1
ATOM 610 O O . PHE A 1 77 ? -0.541 9.387 5.037 1.00 89.38 77 PHE A O 1
ATOM 617 N N . GLY A 1 78 ? -0.243 9.068 7.230 1.00 89.19 78 GLY A N 1
ATOM 618 C CA . GLY A 1 78 ? -1.657 9.132 7.594 1.00 8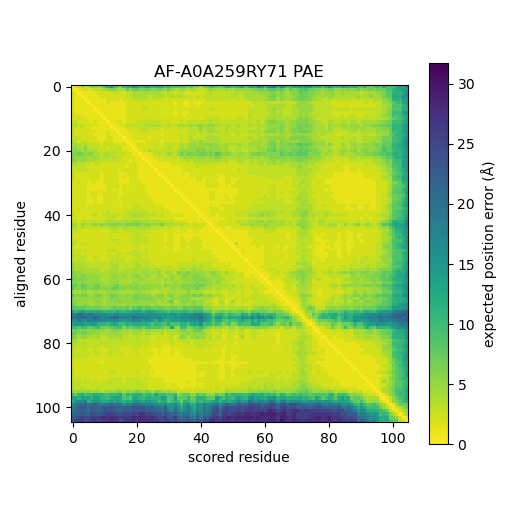9.19 78 GLY A CA 1
ATOM 619 C C . GLY A 1 78 ? -2.424 7.818 7.425 1.00 89.19 78 GLY A C 1
ATOM 620 O O . GLY A 1 78 ? -3.635 7.818 7.633 1.00 89.19 78 GLY A O 1
ATOM 621 N N . ASP A 1 79 ? -1.760 6.717 7.078 1.00 90.75 79 ASP A N 1
ATOM 622 C CA . ASP A 1 79 ? -2.343 5.374 7.037 1.00 90.75 79 ASP A CA 1
ATOM 623 C C . ASP A 1 79 ? -2.196 4.644 8.384 1.00 90.75 79 ASP A C 1
ATOM 625 O O . ASP A 1 79 ? -1.345 5.005 9.206 1.00 90.75 79 ASP A O 1
ATOM 629 N N . ASP A 1 80 ? -3.006 3.607 8.610 1.00 92.31 80 ASP A N 1
ATOM 630 C CA . ASP A 1 80 ? -2.812 2.708 9.753 1.00 92.31 80 ASP A CA 1
ATOM 631 C C . ASP A 1 80 ? -1.422 2.035 9.644 1.00 92.31 80 ASP A C 1
ATOM 633 O O . ASP A 1 80 ? -1.085 1.499 8.585 1.00 92.31 80 ASP A O 1
ATOM 637 N N . PRO A 1 81 ? -0.580 2.046 10.698 1.00 93.00 81 PRO A N 1
ATOM 638 C CA . PRO A 1 81 ? 0.733 1.404 10.670 1.00 93.00 81 PRO A CA 1
ATOM 639 C C . PRO A 1 81 ? 0.712 -0.079 10.271 1.00 93.00 81 PRO A C 1
ATOM 641 O O . PRO A 1 81 ? 1.664 -0.544 9.644 1.00 93.00 81 PRO A O 1
ATOM 644 N N . ALA A 1 82 ? -0.346 -0.821 10.613 1.00 93.56 82 ALA A N 1
ATOM 645 C CA . ALA A 1 82 ? -0.507 -2.213 10.202 1.00 93.56 82 ALA A CA 1
ATOM 646 C C . ALA A 1 82 ? -0.833 -2.328 8.705 1.00 93.56 82 ALA A C 1
ATOM 648 O O . ALA A 1 82 ? -0.259 -3.172 8.015 1.00 93.56 82 ALA A O 1
ATOM 649 N N . ASP A 1 83 ? -1.694 -1.450 8.183 1.00 93.81 83 ASP A N 1
ATOM 650 C CA . ASP A 1 83 ? -2.012 -1.403 6.751 1.00 93.81 83 ASP A CA 1
ATOM 651 C C . ASP A 1 83 ? -0.749 -1.083 5.944 1.00 93.81 83 ASP A C 1
ATOM 653 O O . ASP A 1 83 ? -0.395 -1.807 5.009 1.00 93.81 83 ASP A O 1
ATOM 657 N N . GLN A 1 84 ? 0.01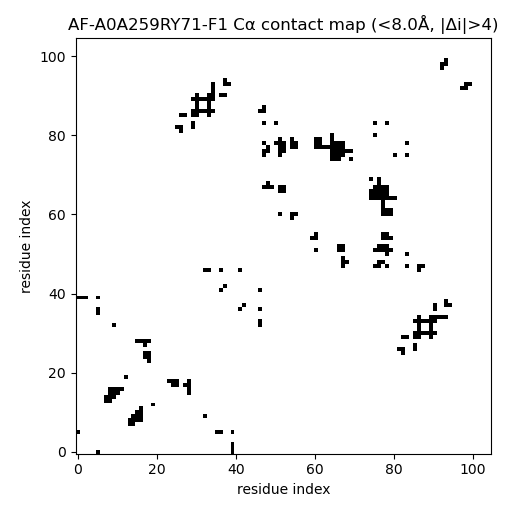7 -0.091 6.392 1.00 93.38 84 GLN A N 1
ATOM 658 C CA . GLN A 1 84 ? 1.275 0.277 5.764 1.00 93.38 84 GLN A CA 1
ATOM 659 C C . GLN A 1 84 ? 2.349 -0.815 5.840 1.00 93.38 84 GLN A C 1
ATOM 661 O O . GLN A 1 84 ? 3.121 -0.977 4.891 1.00 93.38 84 GLN A O 1
ATOM 666 N N . TYR A 1 85 ? 2.422 -1.563 6.943 1.00 95.56 85 TYR A N 1
ATOM 667 C CA . TYR A 1 85 ? 3.327 -2.706 7.053 1.00 95.56 85 TYR A CA 1
ATOM 668 C C . TYR A 1 85 ? 3.075 -3.710 5.921 1.00 95.56 85 TYR A C 1
ATOM 670 O O . TYR A 1 85 ? 4.003 -4.057 5.192 1.00 95.56 85 TYR A O 1
ATOM 678 N N . TRP A 1 86 ? 1.815 -4.090 5.697 1.00 96.69 86 TRP A N 1
ATOM 679 C CA . TRP A 1 86 ? 1.454 -5.032 4.637 1.00 96.69 86 TRP A CA 1
ATOM 680 C C . TRP A 1 86 ? 1.718 -4.490 3.229 1.00 96.69 86 TRP A C 1
ATOM 682 O O . TRP A 1 86 ? 2.188 -5.239 2.372 1.00 96.69 86 TRP A O 1
ATOM 692 N N . ILE A 1 87 ? 1.491 -3.192 2.985 1.00 96.31 87 ILE A N 1
ATOM 693 C CA . ILE A 1 87 ? 1.860 -2.555 1.707 1.00 96.31 87 ILE A CA 1
ATOM 694 C C . ILE A 1 87 ? 3.370 -2.673 1.468 1.00 96.31 87 ILE A C 1
ATOM 696 O O . ILE A 1 87 ? 3.794 -3.028 0.365 1.00 96.31 87 ILE A O 1
ATOM 700 N N . ASN A 1 88 ? 4.183 -2.401 2.492 1.00 95.12 88 ASN A N 1
ATOM 701 C CA . ASN A 1 88 ? 5.638 -2.481 2.392 1.00 95.12 88 ASN A CA 1
ATOM 702 C C . ASN A 1 88 ? 6.131 -3.916 2.167 1.00 95.12 88 ASN A C 1
ATOM 704 O O . ASN A 1 88 ? 7.013 -4.104 1.332 1.00 95.12 88 ASN A O 1
ATOM 708 N N . GLU A 1 89 ? 5.554 -4.919 2.839 1.00 95.56 89 GLU A N 1
ATOM 709 C CA . GLU A 1 89 ? 5.880 -6.331 2.579 1.00 95.56 89 GLU A CA 1
ATOM 710 C C . GLU A 1 89 ? 5.566 -6.711 1.123 1.00 95.56 89 GLU A C 1
ATOM 712 O O . GLU A 1 89 ? 6.398 -7.309 0.449 1.00 95.56 89 GLU A O 1
ATOM 717 N N . GLY A 1 90 ? 4.428 -6.268 0.577 1.00 95.12 90 GLY A N 1
ATOM 718 C CA . GLY A 1 90 ? 4.092 -6.511 -0.829 1.00 95.12 90 GLY A CA 1
ATOM 719 C C . GLY A 1 90 ? 5.050 -5.844 -1.823 1.00 95.12 90 GLY A C 1
ATOM 720 O O . GLY A 1 90 ? 5.438 -6.444 -2.828 1.00 95.12 90 GLY A O 1
ATOM 721 N N . ILE A 1 91 ? 5.463 -4.602 -1.554 1.00 94.94 91 ILE A N 1
ATOM 722 C CA . ILE A 1 91 ? 6.479 -3.914 -2.367 1.00 94.94 91 ILE A CA 1
ATOM 723 C C . ILE A 1 91 ? 7.802 -4.682 -2.314 1.00 94.94 91 ILE A C 1
ATOM 725 O O . ILE A 1 91 ? 8.400 -4.937 -3.360 1.00 94.94 91 ILE A O 1
ATOM 729 N N . LYS A 1 92 ? 8.233 -5.060 -1.109 1.00 94.00 92 LYS A N 1
ATOM 730 C CA . LYS A 1 92 ? 9.482 -5.776 -0.869 1.00 94.00 92 LYS A CA 1
ATOM 731 C C . LYS A 1 92 ? 9.504 -7.122 -1.587 1.00 94.00 92 LYS A C 1
ATOM 733 O O . LYS A 1 92 ? 10.447 -7.380 -2.323 1.00 94.00 92 LYS A O 1
ATOM 738 N N . ASP A 1 93 ? 8.455 -7.930 -1.475 1.00 93.44 93 ASP A N 1
ATOM 739 C CA . ASP A 1 93 ? 8.398 -9.238 -2.138 1.00 93.44 93 ASP A CA 1
ATOM 740 C C . ASP A 1 93 ? 8.446 -9.116 -3.669 1.00 93.44 93 ASP A C 1
ATOM 742 O O . ASP A 1 93 ? 9.062 -9.938 -4.359 1.00 93.44 93 ASP A O 1
ATOM 746 N N . TYR A 1 94 ? 7.846 -8.064 -4.235 1.00 91.62 94 TYR A N 1
ATOM 747 C CA . TYR A 1 94 ? 8.005 -7.778 -5.658 1.00 91.62 94 TYR A CA 1
ATOM 748 C C . TYR A 1 94 ? 9.456 -7.411 -6.015 1.00 91.62 94 TYR A C 1
ATOM 750 O O . TYR A 1 94 ? 9.987 -7.912 -7.009 1.00 91.62 94 TYR A O 1
ATOM 758 N N . GLU A 1 95 ? 10.096 -6.543 -5.229 1.00 89.94 95 GLU A N 1
ATOM 759 C CA . GLU A 1 95 ? 11.475 -6.085 -5.452 1.00 89.94 95 GLU A CA 1
ATOM 760 C C . GLU A 1 95 ? 12.517 -7.197 -5.276 1.00 89.94 95 GLU A C 1
ATOM 762 O O . GLU A 1 95 ? 13.419 -7.319 -6.108 1.00 89.94 95 GLU A O 1
ATOM 767 N N . ASP A 1 96 ? 12.350 -8.044 -4.261 1.00 90.38 96 ASP A N 1
ATOM 768 C CA . ASP A 1 96 ? 13.211 -9.194 -3.956 1.00 90.38 96 ASP A CA 1
ATOM 769 C C . ASP A 1 96 ? 13.042 -10.334 -4.979 1.00 90.38 96 ASP A C 1
ATOM 771 O O . ASP A 1 96 ? 13.789 -11.316 -4.984 1.00 90.38 96 ASP A O 1
ATOM 775 N N . GLY A 1 97 ? 12.086 -10.199 -5.903 1.00 80.88 97 GLY A N 1
ATOM 776 C CA . GLY A 1 97 ? 11.889 -11.124 -7.008 1.00 80.88 97 GLY A CA 1
ATOM 777 C C . GLY A 1 97 ? 11.112 -12.383 -6.63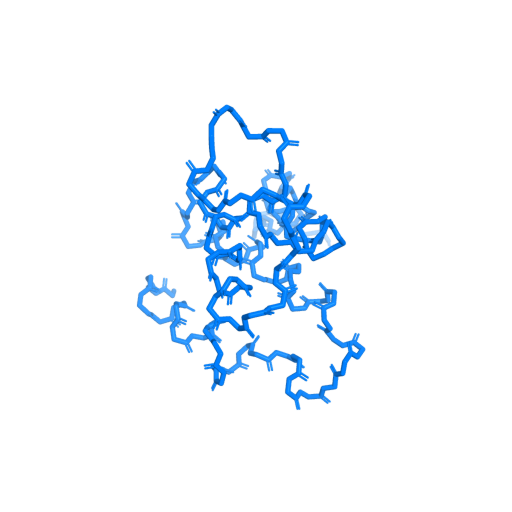5 1.00 80.88 97 GLY A C 1
ATOM 778 O O . GLY A 1 97 ? 11.132 -13.335 -7.416 1.00 80.88 97 GLY A O 1
ATOM 779 N N . TYR A 1 98 ? 10.379 -12.385 -5.513 1.00 77.25 98 TYR A N 1
ATOM 780 C CA . TYR A 1 98 ? 9.435 -13.458 -5.166 1.00 77.25 98 TYR A CA 1
ATOM 781 C C . TYR A 1 98 ? 8.418 -13.691 -6.296 1.00 77.25 98 TYR A C 1
ATOM 783 O O . TYR A 1 98 ? 8.041 -14.820 -6.601 1.00 77.25 98 TYR A O 1
ATOM 791 N N . TYR A 1 99 ? 8.046 -12.613 -6.989 1.00 68.06 99 TYR A N 1
ATOM 792 C CA . TYR A 1 99 ? 7.135 -12.623 -8.135 1.00 68.06 99 TYR A CA 1
ATOM 793 C C . TYR A 1 99 ? 7.837 -12.606 -9.499 1.00 68.06 99 TYR A C 1
ATOM 795 O O . TYR A 1 99 ? 7.206 -12.306 -10.514 1.00 68.06 99 TYR A O 1
ATOM 803 N N . ASN A 1 100 ? 9.139 -12.907 -9.561 1.00 57.62 100 ASN A N 1
ATOM 804 C CA . ASN A 1 100 ? 9.874 -12.910 -10.820 1.00 57.62 100 ASN A CA 1
ATOM 805 C C . ASN A 1 100 ? 9.364 -14.039 -11.742 1.00 57.62 100 ASN A C 1
ATOM 807 O O . ASN A 1 100 ? 9.590 -15.214 -11.445 1.00 57.62 100 ASN A O 1
ATOM 811 N N . PRO A 1 101 ? 8.779 -13.729 -12.918 1.00 53.94 101 PRO A N 1
ATOM 812 C CA . PRO A 1 101 ? 8.310 -14.753 -13.855 1.00 53.94 101 PRO A CA 1
ATOM 813 C C . PRO A 1 101 ? 9.448 -15.601 -14.450 1.00 53.94 101 PRO A C 1
ATOM 815 O O . PRO A 1 101 ? 9.188 -16.569 -15.157 1.00 53.94 101 PRO A O 1
ATOM 818 N N . ARG A 1 102 ? 10.718 -15.249 -14.195 1.00 53.31 102 ARG A N 1
ATOM 819 C CA . ARG A 1 102 ? 11.901 -16.026 -14.604 1.00 53.31 102 ARG A CA 1
ATOM 820 C C . ARG A 1 102 ? 12.364 -17.044 -13.561 1.00 53.31 102 ARG A C 1
ATOM 822 O O . ARG A 1 102 ? 13.343 -17.740 -13.813 1.00 53.31 102 ARG A O 1
ATOM 829 N N . VAL A 1 103 ? 11.704 -17.123 -12.407 1.00 52.41 103 VAL A N 1
ATOM 830 C CA . VAL A 1 103 ? 12.052 -18.056 -11.328 1.00 52.41 103 VAL A CA 1
ATOM 831 C C . VAL A 1 103 ? 10.793 -18.793 -10.867 1.00 52.41 103 VAL A C 1
ATOM 833 O O . VAL A 1 103 ? 10.453 -18.806 -9.693 1.00 52.41 103 VAL A O 1
ATOM 836 N N . CYS A 1 104 ? 10.088 -19.441 -11.797 1.00 44.38 104 CYS A N 1
ATOM 837 C CA . CYS A 1 104 ? 9.324 -20.626 -11.414 1.00 44.38 104 CYS A CA 1
ATOM 838 C C . CYS A 1 104 ? 10.347 -21.725 -11.094 1.00 44.38 104 CYS A C 1
ATOM 840 O O . CYS A 1 104 ? 11.061 -22.178 -11.991 1.00 44.38 104 CYS A O 1
ATOM 842 N N . LYS A 1 105 ? 10.456 -22.101 -9.821 1.00 43.00 105 LYS A N 1
ATOM 843 C CA . LYS A 1 105 ? 11.005 -23.395 -9.411 1.00 43.00 105 LYS A CA 1
ATOM 844 C C . LYS A 1 105 ? 9.856 -24.312 -9.039 1.00 43.00 105 LYS A C 1
ATOM 846 O O . LYS A 1 105 ? 8.891 -23.794 -8.438 1.00 43.00 105 LYS A O 1
#

Radius of gyration: 13.66 Å; Cα contacts (8 Å, |Δi|>4): 149; chains: 1; bounding box: 29×38×33 Å

Solvent-accessible surface area (backbone atoms only — not comparable to full-atom values): 5787 Å² total; per-residue (Å²): 128,54,70,67,62,47,49,57,27,60,36,90,89,18,90,52,36,36,50,82,80,35,73,89,31,42,60,58,33,30,19,51,49,20,28,51,40,45,74,68,63,57,62,87,65,53,64,53,26,52,50,5,44,52,30,46,75,71,68,74,42,49,79,92,21,45,40,44,82,60,78,78,79,87,52,42,18,8,22,59,64,68,52,50,49,28,21,49,50,19,34,46,40,48,72,76,41,78,70,36,89,89,63,81,126

pLDDT: mean 88.34, std 11.41, range [43.0, 97.0]